Protein AF-A0A4Q6EVN1-F1 (afdb_monomer_lite)

pLDDT: mean 87.1, std 9.77, range [48.75, 95.88]

Structure (mmCIF, N/CA/C/O backbone):
data_AF-A0A4Q6EVN1-F1
#
_entry.id   AF-A0A4Q6EVN1-F1
#
loop_
_atom_site.group_PDB
_atom_site.id
_atom_site.type_symbol
_atom_site.label_atom_id
_atom_site.label_alt_id
_atom_site.label_comp_id
_atom_site.label_asym_id
_atom_site.label_entity_id
_atom_site.label_seq_id
_atom_site.pdbx_PDB_ins_code
_atom_site.Cartn_x
_atom_site.Cartn_y
_atom_site.Cartn_z
_atom_site.occupancy
_atom_site.B_iso_or_equiv
_atom_site.auth_seq_id
_atom_site.auth_comp_id
_atom_site.auth_asym_id
_atom_site.auth_atom_id
_atom_site.pdbx_PDB_model_num
ATOM 1 N N . MET A 1 1 ? -9.505 -5.640 -24.133 1.00 61.44 1 MET A N 1
ATOM 2 C CA . MET A 1 1 ? -10.382 -4.470 -23.903 1.00 61.44 1 MET A CA 1
ATOM 3 C C . MET A 1 1 ? -11.570 -4.783 -22.988 1.00 61.44 1 MET A C 1
ATOM 5 O O . MET A 1 1 ? -11.814 -3.996 -22.088 1.00 61.44 1 MET A O 1
ATOM 9 N N . GLN A 1 2 ? -12.268 -5.918 -23.143 1.00 63.34 2 GLN A N 1
ATOM 10 C CA . GLN A 1 2 ? -13.391 -6.295 -22.257 1.00 63.34 2 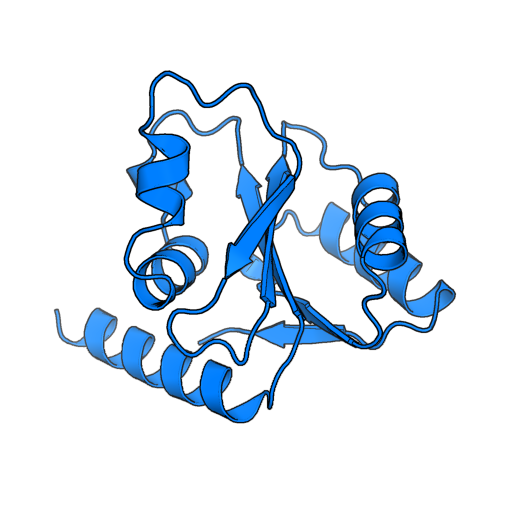GLN A CA 1
ATOM 11 C C . GLN A 1 2 ? -12.938 -6.794 -20.866 1.00 63.34 2 GLN A C 1
ATOM 13 O O . GLN A 1 2 ? -13.432 -6.313 -19.856 1.00 63.34 2 GLN A O 1
ATOM 18 N N . LEU A 1 3 ? -11.894 -7.634 -20.812 1.00 63.31 3 LEU A N 1
ATOM 19 C CA . LEU A 1 3 ? -11.293 -8.142 -19.561 1.00 63.31 3 LEU A CA 1
ATOM 20 C C . LEU A 1 3 ? -10.838 -7.036 -18.590 1.00 63.31 3 LEU A C 1
ATOM 22 O O . LEU A 1 3 ? -11.013 -7.154 -17.382 1.00 63.31 3 LEU A O 1
ATOM 26 N N . GLU A 1 4 ? -10.272 -5.952 -19.119 1.00 73.50 4 GLU A N 1
ATOM 27 C CA . GLU A 1 4 ? -9.787 -4.822 -18.316 1.00 73.50 4 GLU A CA 1
ATOM 28 C C . GLU A 1 4 ? -10.946 -3.992 -17.737 1.00 73.50 4 GLU A C 1
ATOM 30 O O . GLU A 1 4 ? -10.864 -3.503 -16.612 1.00 73.50 4 GLU A O 1
ATOM 35 N N . HIS A 1 5 ? -12.050 -3.863 -18.484 1.00 72.69 5 HIS A N 1
ATOM 36 C CA . HIS A 1 5 ? -13.271 -3.214 -18.000 1.00 72.69 5 HIS A CA 1
ATOM 37 C C . HIS A 1 5 ? -13.907 -4.010 -16.856 1.00 72.69 5 HIS A C 1
ATOM 39 O O . HIS A 1 5 ? -14.269 -3.428 -15.834 1.00 72.69 5 HIS A O 1
ATOM 45 N N . ASP A 1 6 ? -13.984 -5.335 -16.992 1.00 83.00 6 ASP A N 1
ATOM 46 C CA . ASP A 1 6 ? -14.562 -6.205 -15.965 1.00 83.00 6 ASP A CA 1
ATOM 47 C C . ASP A 1 6 ? -13.746 -6.166 -14.664 1.00 83.00 6 ASP A C 1
ATOM 49 O O . ASP A 1 6 ? -14.316 -6.067 -13.577 1.00 83.00 6 ASP A O 1
ATOM 53 N N . GLN A 1 7 ? -12.412 -6.167 -14.760 1.00 83.56 7 GLN A N 1
ATOM 54 C CA . GLN A 1 7 ? -11.523 -6.027 -13.600 1.00 83.56 7 GLN A CA 1
ATOM 55 C C . GLN A 1 7 ? -11.694 -4.676 -12.898 1.00 83.56 7 GLN A C 1
ATOM 57 O O . GLN A 1 7 ? -11.820 -4.627 -11.675 1.00 83.56 7 GLN A O 1
ATOM 62 N N . LYS A 1 8 ? -11.769 -3.580 -13.662 1.00 85.69 8 LYS A N 1
ATOM 63 C CA . LYS A 1 8 ? -12.021 -2.233 -13.128 1.00 85.69 8 LYS A CA 1
ATOM 64 C C . LYS A 1 8 ? -13.354 -2.147 -12.386 1.00 85.69 8 LYS A C 1
ATOM 66 O O . LYS A 1 8 ? -13.413 -1.570 -11.301 1.00 85.69 8 LYS A O 1
ATOM 71 N N . HIS A 1 9 ? -14.411 -2.751 -12.9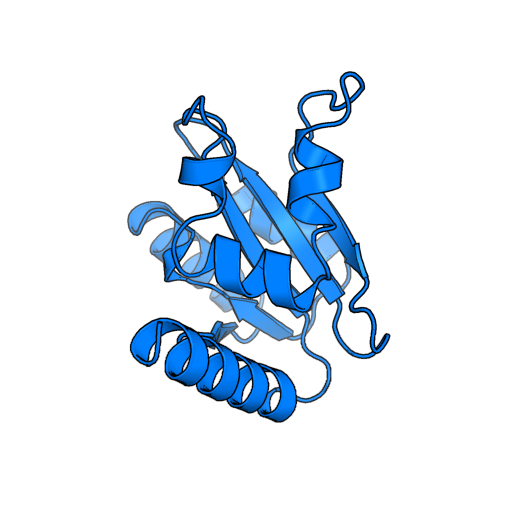29 1.00 86.06 9 HIS A N 1
ATOM 72 C CA . HIS A 1 9 ? -15.719 -2.793 -12.276 1.00 86.06 9 HIS A CA 1
ATOM 73 C C . HIS A 1 9 ? -15.714 -3.612 -10.980 1.00 86.06 9 HIS A C 1
ATOM 75 O O . HIS A 1 9 ? -16.260 -3.148 -9.978 1.00 86.06 9 HIS A O 1
ATOM 81 N N . ARG A 1 10 ? -15.081 -4.793 -10.969 1.00 86.50 10 ARG A N 1
ATOM 82 C CA . ARG A 1 10 ? -14.954 -5.620 -9.754 1.00 86.50 10 ARG A CA 1
ATOM 83 C C . ARG A 1 10 ? -14.166 -4.909 -8.668 1.00 86.50 10 ARG A C 1
ATOM 85 O O . ARG A 1 10 ? -14.629 -4.832 -7.535 1.00 86.50 10 ARG A O 1
ATOM 92 N N . TYR A 1 11 ? -13.042 -4.306 -9.042 1.00 86.00 11 TYR A N 1
ATOM 93 C CA . TYR A 1 11 ? -12.229 -3.527 -8.122 1.00 86.00 11 TYR A CA 1
ATOM 94 C C . TYR A 1 11 ? -13.007 -2.345 -7.528 1.00 86.00 11 TYR A C 1
ATOM 96 O O . TYR A 1 11 ? -12.999 -2.150 -6.317 1.00 86.00 11 TYR A O 1
ATOM 104 N N . GLN A 1 12 ? -13.751 -1.587 -8.344 1.00 85.25 12 GLN A N 1
ATOM 105 C CA . GLN A 1 12 ? -14.610 -0.513 -7.830 1.00 85.25 12 GLN A CA 1
ATOM 106 C C . GLN A 1 12 ? -15.692 -1.019 -6.876 1.00 85.25 12 GLN A C 1
ATOM 108 O O . GLN A 1 12 ? -16.006 -0.335 -5.903 1.00 85.25 12 GLN A O 1
ATOM 113 N N . ALA A 1 13 ? -16.294 -2.174 -7.163 1.00 84.44 13 ALA A N 1
ATOM 114 C CA . ALA A 1 13 ? -17.301 -2.766 -6.294 1.00 84.44 13 ALA A CA 1
ATOM 115 C C . ALA A 1 13 ? -16.694 -3.178 -4.945 1.00 84.44 13 ALA A C 1
ATOM 117 O O . ALA A 1 13 ? -17.250 -2.820 -3.910 1.00 84.44 13 ALA A O 1
ATOM 118 N N . ALA A 1 14 ? -15.530 -3.836 -4.962 1.00 84.75 14 ALA A N 1
ATOM 119 C CA . ALA A 1 14 ? -14.790 -4.194 -3.756 1.00 84.75 14 ALA A CA 1
ATOM 120 C C . ALA A 1 14 ? -14.410 -2.942 -2.950 1.00 84.75 14 ALA A C 1
ATOM 122 O O . ALA A 1 14 ? -14.761 -2.829 -1.784 1.00 84.75 14 ALA A O 1
ATOM 123 N N . LEU A 1 15 ? -13.830 -1.927 -3.599 1.00 84.00 15 LEU A N 1
ATOM 124 C CA . LEU A 1 15 ? -13.439 -0.670 -2.957 1.00 84.00 15 LEU A CA 1
ATOM 125 C C . LEU A 1 15 ? -14.616 0.068 -2.291 1.00 84.00 15 LEU A C 1
ATOM 127 O O . LEU A 1 15 ? -14.448 0.698 -1.245 1.00 84.00 15 LEU A O 1
ATOM 131 N N . LYS A 1 16 ? -15.808 0.018 -2.899 1.00 81.94 16 LYS A N 1
ATOM 132 C CA . LYS A 1 16 ? -17.031 0.604 -2.328 1.00 81.94 16 LYS A CA 1
ATOM 133 C C . LYS A 1 16 ? -17.563 -0.185 -1.133 1.00 81.94 16 LYS A C 1
ATOM 135 O O . LYS A 1 16 ? -18.151 0.429 -0.250 1.00 81.94 16 LYS A O 1
ATOM 140 N N . ALA A 1 17 ? -17.380 -1.504 -1.117 1.00 81.06 17 ALA A N 1
ATOM 141 C CA . ALA A 1 17 ? -17.869 -2.372 -0.051 1.00 81.06 17 ALA A CA 1
ATOM 142 C C . ALA A 1 17 ? -17.087 -2.216 1.263 1.00 81.06 17 ALA A C 1
ATOM 144 O O . ALA A 1 17 ? -17.604 -2.565 2.317 1.00 81.06 17 ALA A O 1
ATOM 145 N N . GLU A 1 18 ? -15.865 -1.681 1.218 1.00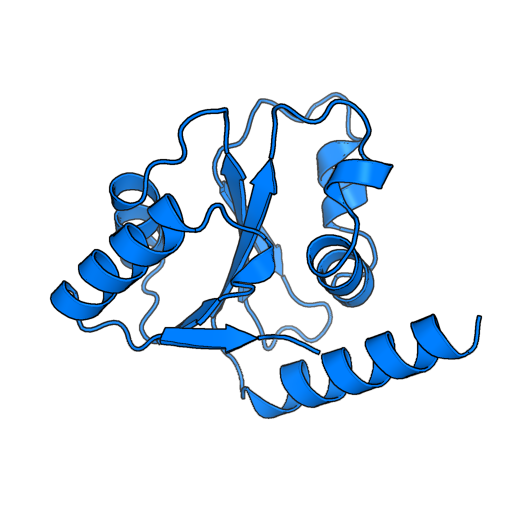 76.69 18 GLU A N 1
ATOM 146 C CA . GLU A 1 18 ? -15.000 -1.632 2.399 1.00 76.69 18 GLU A CA 1
ATOM 147 C C . GLU A 1 18 ? -15.347 -0.536 3.428 1.00 76.69 18 GLU A C 1
ATOM 149 O O . GLU A 1 18 ? -14.749 -0.552 4.496 1.00 76.69 18 GLU A O 1
ATOM 154 N N . GLU A 1 19 ? -16.280 0.386 3.139 1.00 66.38 19 GLU A N 1
ATOM 155 C CA . GLU A 1 19 ? -16.724 1.487 4.028 1.00 66.38 19 GLU A CA 1
ATOM 156 C C . GLU A 1 19 ? -15.579 2.198 4.797 1.00 66.38 19 GLU A C 1
ATOM 158 O O . GLU A 1 19 ? -15.284 1.907 5.949 1.00 66.38 19 GLU A O 1
ATOM 163 N N . ALA A 1 20 ? -14.950 3.190 4.151 1.00 64.50 20 ALA A N 1
ATOM 164 C CA . ALA A 1 20 ? -13.912 4.076 4.712 1.00 64.50 20 ALA A CA 1
ATOM 165 C C . ALA A 1 20 ? -12.648 3.414 5.332 1.00 64.50 20 ALA A C 1
ATOM 167 O O . ALA A 1 20 ? -12.183 3.861 6.384 1.00 64.50 20 ALA A O 1
ATOM 168 N N . PRO A 1 21 ? -12.012 2.416 4.688 1.00 76.38 21 PRO A N 1
ATOM 169 C CA . PRO A 1 21 ? -10.775 1.842 5.204 1.00 76.38 21 PRO A CA 1
ATOM 170 C C . PRO A 1 21 ? -9.546 2.703 4.883 1.00 76.38 21 PRO A C 1
ATOM 172 O O . PRO A 1 21 ? -9.487 3.448 3.893 1.00 76.38 21 PRO A O 1
ATOM 175 N N . TRP A 1 22 ? -8.495 2.486 5.668 1.00 91.06 22 TRP A N 1
ATOM 176 C CA . TRP A 1 22 ? -7.131 2.709 5.206 1.00 91.06 22 TRP A CA 1
ATOM 177 C C . TRP A 1 22 ? -6.744 1.613 4.217 1.00 91.06 22 TRP A C 1
ATOM 179 O O . TRP A 1 22 ? -6.861 0.433 4.534 1.00 91.06 22 TRP A O 1
ATOM 189 N N . ILE A 1 23 ? -6.257 1.990 3.036 1.00 93.19 23 ILE A N 1
ATOM 190 C CA . ILE A 1 23 ? -5.805 1.048 2.006 1.00 93.19 23 ILE A CA 1
ATOM 191 C C . ILE A 1 23 ? -4.302 1.189 1.830 1.00 93.19 23 ILE A C 1
ATOM 193 O O . ILE A 1 23 ? -3.810 2.252 1.463 1.00 93.19 23 ILE A O 1
ATOM 197 N N . ALA A 1 24 ? -3.569 0.109 2.065 1.00 95.12 24 ALA A N 1
ATOM 198 C CA . ALA A 1 24 ? -2.128 0.050 1.889 1.00 95.12 24 ALA A CA 1
ATOM 199 C C . ALA A 1 24 ? -1.756 -0.738 0.633 1.00 95.12 24 ALA A C 1
ATOM 201 O O . ALA A 1 24 ? -2.248 -1.846 0.410 1.00 95.12 24 ALA A O 1
ATOM 202 N N . PHE A 1 25 ? -0.836 -0.185 -0.153 1.00 95.62 25 PHE A N 1
ATOM 203 C CA . PHE A 1 25 ? -0.286 -0.846 -1.331 1.00 95.62 25 PHE A CA 1
ATOM 204 C C . PHE A 1 25 ? 1.179 -0.477 -1.549 1.00 95.62 25 PHE A C 1
ATOM 206 O O . PHE A 1 25 ? 1.673 0.539 -1.053 1.00 95.62 25 PHE A O 1
ATOM 213 N N . GLY A 1 26 ? 1.882 -1.347 -2.260 1.00 94.81 26 GLY A N 1
ATOM 214 C CA . GLY A 1 26 ? 3.319 -1.291 -2.434 1.00 94.81 26 GLY A CA 1
ATOM 215 C C . GLY A 1 26 ? 3.745 -1.041 -3.877 1.00 94.81 26 GLY A C 1
ATOM 216 O O . GLY A 1 26 ? 3.056 -1.437 -4.814 1.00 94.81 26 GLY A O 1
ATOM 217 N N . LEU A 1 27 ? 4.906 -0.412 -4.055 1.00 93.56 27 LEU A N 1
ATOM 218 C CA . LEU A 1 27 ? 5.594 -0.301 -5.337 1.00 93.56 27 LEU A CA 1
ATOM 219 C C . LEU A 1 27 ? 7.072 -0.647 -5.188 1.00 93.56 27 LEU A C 1
ATOM 221 O O . LEU A 1 27 ? 7.779 -0.050 -4.375 1.00 93.56 27 LEU A O 1
ATOM 225 N N . ASP A 1 28 ? 7.541 -1.554 -6.039 1.00 91.50 28 ASP A N 1
ATOM 226 C CA . ASP A 1 28 ? 8.951 -1.909 -6.124 1.00 91.50 28 ASP A CA 1
ATOM 227 C C . ASP A 1 28 ? 9.743 -0.790 -6.822 1.00 91.50 28 ASP A C 1
ATOM 229 O O . ASP A 1 28 ? 9.626 -0.545 -8.026 1.00 91.50 28 ASP A O 1
ATOM 233 N N . ALA A 1 29 ? 10.568 -0.093 -6.045 1.00 88.69 29 ALA A N 1
ATOM 234 C CA . ALA A 1 29 ? 11.442 0.972 -6.514 1.00 88.69 29 ALA A CA 1
ATOM 235 C C . ALA A 1 29 ? 12.601 0.465 -7.386 1.00 88.69 29 ALA A C 1
ATOM 237 O O . ALA A 1 29 ? 13.266 1.280 -8.024 1.00 88.69 29 ALA A O 1
ATOM 238 N N . SER A 1 30 ? 12.865 -0.846 -7.414 1.00 85.50 30 SER A N 1
ATOM 239 C CA . SER A 1 30 ? 13.909 -1.447 -8.251 1.00 85.50 30 SER A CA 1
ATOM 240 C C . SER A 1 30 ? 13.485 -1.642 -9.710 1.00 85.50 30 SER A C 1
ATOM 242 O O . SER A 1 30 ? 14.346 -1.742 -10.581 1.00 85.50 30 SER A O 1
ATOM 244 N N . VAL A 1 31 ? 12.181 -1.638 -10.002 1.00 86.06 31 VAL A N 1
ATOM 245 C CA . VAL A 1 31 ? 11.648 -1.696 -11.372 1.00 86.06 31 VAL A CA 1
ATOM 246 C C . VAL A 1 31 ? 11.863 -0.343 -12.043 1.00 86.06 31 VAL A C 1
ATOM 248 O O . VAL A 1 31 ? 11.418 0.656 -11.507 1.00 86.06 31 VAL A O 1
ATOM 251 N N . GLU A 1 32 ? 12.527 -0.241 -13.190 1.00 83.69 32 GLU A N 1
ATOM 252 C CA . GLU A 1 32 ? 12.848 1.078 -13.772 1.00 83.69 32 GLU A CA 1
ATOM 253 C C . GLU A 1 32 ? 11.650 1.750 -14.458 1.00 83.69 32 GLU A C 1
ATOM 255 O O . GLU A 1 32 ? 11.432 2.954 -14.314 1.00 83.69 32 GLU A O 1
ATOM 260 N N . LEU A 1 33 ? 10.845 0.974 -15.186 1.00 85.94 33 LEU A N 1
ATOM 261 C CA . LEU A 1 33 ? 9.729 1.501 -15.963 1.00 85.94 33 LEU A CA 1
ATOM 262 C C . LEU A 1 33 ? 8.496 1.734 -15.081 1.00 85.94 33 LEU A C 1
ATOM 264 O O . LEU A 1 33 ? 7.991 0.823 -14.424 1.00 85.94 33 LEU A O 1
ATOM 268 N N . ILE A 1 34 ? 7.956 2.956 -15.116 1.00 86.44 34 ILE A N 1
ATOM 269 C CA . ILE A 1 34 ? 6.728 3.321 -14.386 1.00 86.44 34 ILE A CA 1
ATOM 270 C C . ILE A 1 34 ? 5.537 2.461 -14.836 1.00 86.44 34 ILE A C 1
ATOM 272 O O . ILE A 1 34 ? 4.724 2.075 -14.000 1.00 86.44 34 ILE A O 1
ATOM 276 N N . SER A 1 35 ? 5.446 2.125 -16.128 1.00 86.88 35 SER A N 1
ATOM 277 C CA . SER A 1 35 ? 4.401 1.235 -16.659 1.00 86.88 35 SER A CA 1
ATOM 278 C C . SER A 1 35 ? 4.380 -0.120 -15.961 1.00 86.88 35 SER A C 1
ATOM 280 O O . SER A 1 35 ? 3.312 -0.664 -15.695 1.00 86.88 35 SER A O 1
ATOM 282 N N . ASP A 1 36 ? 5.560 -0.636 -15.633 1.00 87.44 36 ASP A N 1
ATOM 283 C CA . ASP A 1 36 ? 5.716 -1.962 -15.052 1.00 87.44 36 ASP A CA 1
ATOM 284 C C . ASP A 1 36 ? 5.426 -1.907 -13.549 1.00 87.44 36 ASP A C 1
ATOM 286 O O . ASP A 1 36 ? 4.752 -2.792 -13.016 1.00 87.44 36 ASP A O 1
ATOM 290 N N . ARG A 1 37 ? 5.827 -0.810 -12.885 1.00 87.44 37 ARG A N 1
ATOM 291 C CA . ARG A 1 37 ? 5.435 -0.503 -11.497 1.00 87.44 37 ARG A CA 1
ATOM 292 C C . ARG A 1 37 ? 3.919 -0.387 -11.337 1.00 87.44 37 ARG A C 1
ATOM 294 O O . ARG A 1 37 ? 3.378 -0.832 -10.334 1.00 87.44 37 ARG A O 1
ATOM 301 N N . LEU A 1 38 ? 3.236 0.208 -12.313 1.00 90.62 38 LEU A N 1
ATOM 302 C CA . LEU A 1 38 ? 1.785 0.421 -12.312 1.00 90.62 38 LEU A CA 1
ATOM 303 C C . LEU A 1 38 ? 1.025 -0.679 -13.066 1.00 90.62 38 LEU A C 1
ATOM 305 O O . LEU A 1 38 ? -0.028 -0.430 -13.650 1.00 90.62 38 LEU A O 1
ATOM 309 N N . SER A 1 39 ? 1.542 -1.906 -13.049 1.00 89.50 39 SER A N 1
ATOM 310 C CA . SER A 1 39 ? 0.848 -3.072 -13.592 1.00 89.50 39 SER A CA 1
ATOM 311 C C . SER A 1 39 ? -0.028 -3.763 -12.534 1.00 89.50 39 SER A C 1
ATOM 313 O O . SER A 1 39 ? 0.115 -3.551 -11.327 1.00 89.50 39 SER A O 1
ATOM 315 N N . GLY A 1 40 ? -0.992 -4.573 -12.987 1.00 91.06 40 GLY A N 1
ATOM 316 C CA . GLY A 1 40 ? -1.869 -5.354 -12.110 1.00 91.06 40 GLY A CA 1
ATOM 317 C C . GLY A 1 40 ? -2.640 -4.499 -11.098 1.00 91.06 40 GLY A C 1
ATOM 318 O O . GLY A 1 40 ? -3.258 -3.493 -11.452 1.00 91.06 40 GLY A O 1
ATOM 319 N N . MET A 1 41 ? -2.600 -4.906 -9.829 1.00 92.62 41 MET A N 1
ATOM 320 C CA . MET A 1 41 ? -3.331 -4.253 -8.743 1.00 92.62 41 MET A CA 1
ATOM 321 C C . MET A 1 41 ? -2.888 -2.801 -8.504 1.00 92.62 41 MET A C 1
ATOM 323 O O . MET A 1 41 ? -3.728 -1.929 -8.289 1.00 92.62 41 MET A O 1
ATOM 327 N N . ALA A 1 42 ? -1.590 -2.502 -8.626 1.00 92.31 42 ALA A N 1
ATOM 328 C CA . ALA A 1 42 ? -1.079 -1.137 -8.497 1.00 92.31 42 ALA A CA 1
ATOM 329 C C . ALA A 1 42 ? -1.644 -0.203 -9.583 1.00 92.31 42 ALA A C 1
ATOM 331 O O . ALA A 1 42 ? -1.996 0.941 -9.297 1.00 92.31 42 ALA A O 1
ATOM 332 N N . GLY A 1 43 ? -1.807 -0.712 -10.809 1.00 92.88 43 GLY A N 1
ATOM 333 C CA . GLY A 1 43 ? -2.456 0.016 -11.902 1.00 92.88 43 GLY A CA 1
ATOM 334 C C . GLY A 1 43 ? -3.948 0.259 -11.670 1.00 92.88 43 GLY A C 1
ATOM 335 O O . GLY A 1 43 ? -4.454 1.340 -11.970 1.00 92.88 43 GLY A O 1
ATOM 336 N N . LEU A 1 44 ? -4.661 -0.715 -11.092 1.00 92.62 44 LEU A N 1
ATOM 337 C CA . LEU A 1 44 ? -6.073 -0.553 -10.719 1.00 92.62 44 LEU A CA 1
ATOM 338 C C . LEU A 1 44 ? -6.254 0.508 -9.625 1.00 92.62 44 LEU A C 1
ATOM 340 O O . LEU A 1 44 ? -7.174 1.328 -9.706 1.00 92.62 44 LEU A O 1
ATOM 344 N N . ILE A 1 45 ? -5.355 0.532 -8.638 1.00 92.50 45 ILE A N 1
ATOM 345 C CA . ILE A 1 45 ? -5.336 1.550 -7.583 1.00 92.50 45 ILE A CA 1
ATOM 346 C C . ILE A 1 45 ? -5.035 2.932 -8.170 1.00 92.50 45 ILE A C 1
ATOM 348 O O . ILE A 1 45 ? -5.783 3.869 -7.900 1.00 92.50 45 ILE A O 1
ATOM 352 N N . ASP A 1 46 ? -4.001 3.070 -9.008 1.00 93.56 46 ASP A N 1
ATOM 353 C CA . ASP A 1 46 ? -3.678 4.348 -9.658 1.00 93.56 46 ASP A CA 1
ATOM 354 C C . ASP A 1 46 ? -4.837 4.860 -10.522 1.00 93.56 46 ASP A C 1
ATOM 356 O O . ASP A 1 46 ? -5.185 6.042 -10.468 1.00 93.56 46 ASP A O 1
ATOM 360 N N . TRP A 1 47 ? -5.512 3.967 -11.250 1.00 92.06 47 TRP A N 1
ATOM 361 C CA . TRP A 1 47 ? -6.717 4.311 -11.999 1.00 92.06 47 TRP A CA 1
ATOM 362 C C . TRP A 1 47 ? -7.837 4.839 -11.090 1.00 92.06 47 TRP A C 1
ATOM 364 O O . TRP A 1 47 ? -8.409 5.891 -11.388 1.00 92.06 47 TRP A O 1
ATOM 374 N N . ALA A 1 48 ? -8.122 4.179 -9.962 1.00 89.75 48 ALA A N 1
ATOM 375 C CA . ALA A 1 48 ? -9.118 4.664 -8.999 1.00 89.75 48 ALA A CA 1
ATOM 376 C C . ALA A 1 48 ? -8.705 5.973 -8.309 1.00 89.75 48 ALA A C 1
ATOM 378 O O . ALA A 1 48 ? -9.561 6.763 -7.916 1.00 89.75 48 ALA A O 1
ATOM 379 N N . LEU A 1 49 ? -7.403 6.234 -8.217 1.00 91.38 49 LEU A N 1
ATOM 380 C CA . LEU A 1 49 ? -6.836 7.491 -7.741 1.00 91.38 49 LEU A CA 1
ATOM 381 C C . LEU A 1 49 ? -6.684 8.548 -8.846 1.00 91.38 49 LEU A C 1
ATOM 383 O O . LEU A 1 49 ? -6.120 9.608 -8.585 1.00 91.38 49 LEU A O 1
ATOM 387 N N . HIS A 1 50 ? -7.193 8.311 -10.058 1.00 92.19 50 HIS A N 1
ATOM 388 C CA . HIS A 1 50 ? -7.113 9.230 -11.203 1.00 92.19 50 HIS A CA 1
ATOM 389 C C . HIS A 1 50 ? -5.670 9.597 -11.615 1.00 92.19 50 HIS A C 1
ATOM 391 O O . HIS A 1 50 ? -5.366 10.752 -11.949 1.00 92.19 50 HIS A O 1
ATOM 397 N N . GLY A 1 51 ? -4.766 8.618 -11.592 1.00 91.31 51 GLY A N 1
ATOM 398 C CA . GLY A 1 51 ? -3.383 8.779 -12.043 1.00 91.31 51 GLY A CA 1
ATOM 399 C C . GLY A 1 51 ? -2.480 9.513 -11.051 1.00 91.31 51 GLY A C 1
ATOM 400 O O . GLY A 1 51 ? -1.428 10.023 -11.442 1.00 91.31 51 GLY A O 1
ATOM 401 N N . GLN A 1 52 ? -2.900 9.674 -9.790 1.00 91.88 52 GLN A N 1
ATOM 402 C CA . GLN A 1 52 ? -2.102 10.371 -8.777 1.00 91.88 52 GLN A CA 1
ATOM 403 C C . GLN A 1 52 ? -0.755 9.684 -8.519 1.00 91.88 52 GLN A C 1
ATOM 405 O O . GLN A 1 52 ? 0.241 10.381 -8.329 1.00 91.88 52 GLN A O 1
ATOM 410 N N . VAL A 1 53 ? -0.701 8.349 -8.557 1.00 91.88 53 VAL A N 1
ATOM 411 C CA . VAL A 1 53 ? 0.537 7.587 -8.344 1.00 91.88 53 VAL A CA 1
ATOM 412 C C . VAL A 1 53 ? 1.483 7.809 -9.517 1.00 91.88 53 VAL A C 1
ATOM 414 O O . VAL A 1 53 ? 2.643 8.155 -9.313 1.00 91.88 53 VAL A O 1
ATOM 417 N N . GLY A 1 54 ? 0.981 7.701 -10.751 1.00 90.38 54 GLY A N 1
ATOM 418 C CA . GLY A 1 54 ? 1.775 7.969 -11.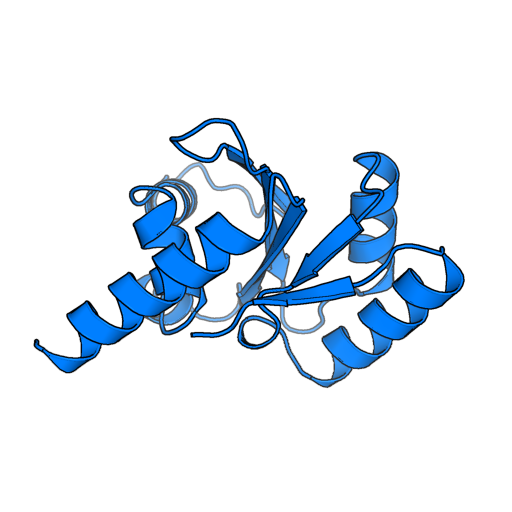952 1.00 90.38 54 GLY A CA 1
ATOM 419 C C . GLY A 1 54 ? 2.347 9.389 -11.983 1.00 90.38 54 GLY A C 1
ATOM 420 O O . GLY A 1 54 ? 3.527 9.576 -12.281 1.00 90.38 54 GLY A O 1
ATOM 421 N N . LYS A 1 55 ? 1.549 10.394 -11.597 1.00 90.19 55 LYS A N 1
ATOM 422 C CA . LYS A 1 55 ? 2.007 11.790 -11.476 1.00 90.19 55 LYS A CA 1
ATOM 423 C C . LYS A 1 55 ? 3.078 11.959 -10.400 1.00 90.19 55 LYS A C 1
ATOM 425 O O . LYS A 1 55 ? 4.051 12.670 -10.634 1.00 90.19 55 LYS A O 1
ATOM 430 N N . LEU A 1 56 ? 2.906 11.309 -9.247 1.00 89.25 56 LEU A N 1
ATOM 431 C CA . LEU A 1 56 ? 3.879 11.342 -8.155 1.00 89.25 56 LEU A CA 1
ATOM 432 C C . LEU A 1 56 ? 5.225 10.740 -8.582 1.00 89.25 56 LEU A C 1
ATOM 434 O O . LEU A 1 56 ? 6.264 11.295 -8.247 1.00 89.25 56 LEU A O 1
ATOM 438 N N . LEU A 1 57 ? 5.207 9.642 -9.343 1.00 87.00 57 LEU A N 1
ATOM 439 C CA . LEU A 1 57 ? 6.415 8.985 -9.851 1.00 87.00 57 LEU A CA 1
ATOM 440 C C . LEU A 1 57 ? 7.086 9.747 -11.006 1.00 87.00 57 LEU A C 1
ATOM 442 O O . LEU A 1 57 ? 8.302 9.672 -11.147 1.00 87.00 57 LEU A O 1
ATOM 446 N N . GLY A 1 58 ? 6.308 10.439 -11.846 1.00 80.88 58 GLY A N 1
ATOM 447 C CA . GLY A 1 58 ? 6.805 11.138 -13.037 1.00 80.88 58 GLY A CA 1
ATOM 448 C C . GLY A 1 58 ? 7.330 12.557 -12.794 1.00 80.88 58 GLY A C 1
ATOM 449 O O . GLY A 1 58 ? 7.989 13.117 -13.667 1.00 80.88 58 GLY A O 1
ATOM 450 N N . ALA A 1 59 ? 7.050 13.164 -11.639 1.00 76.88 59 ALA A N 1
ATOM 451 C CA . ALA A 1 59 ? 7.613 14.465 -11.298 1.00 76.88 59 ALA A CA 1
ATOM 452 C C . ALA A 1 59 ? 9.117 14.319 -10.990 1.00 76.88 59 ALA A C 1
ATOM 454 O O . ALA A 1 59 ? 9.480 13.628 -10.043 1.00 76.88 59 ALA A O 1
ATOM 455 N N . GLU A 1 60 ? 9.993 15.017 -11.731 1.00 51.53 60 GLU A N 1
ATOM 456 C CA . GLU A 1 60 ? 11.466 15.036 -11.540 1.00 51.53 60 GLU A CA 1
ATOM 457 C C . GLU A 1 60 ? 11.916 15.429 -10.113 1.00 51.53 60 GLU A C 1
ATOM 459 O O . GLU A 1 60 ? 13.079 15.287 -9.744 1.00 51.53 60 GLU A O 1
ATOM 464 N N . SER A 1 61 ? 10.988 15.901 -9.279 1.00 48.75 61 SER A N 1
ATOM 465 C CA . SER A 1 61 ? 11.173 16.211 -7.863 1.00 48.75 61 SER A CA 1
ATOM 466 C C . SER A 1 61 ? 10.840 15.063 -6.906 1.00 48.75 61 SER A C 1
ATOM 468 O O . SER A 1 61 ? 10.850 15.292 -5.692 1.00 48.75 61 SER A O 1
ATOM 470 N N . ALA A 1 62 ? 10.515 13.862 -7.396 1.00 50.34 62 ALA A N 1
ATOM 471 C CA . ALA A 1 62 ? 10.329 12.675 -6.570 1.00 50.34 62 ALA A CA 1
ATOM 472 C C . ALA A 1 62 ? 11.678 12.265 -5.960 1.00 50.34 62 ALA A C 1
ATOM 474 O O . ALA A 1 62 ? 12.341 11.322 -6.385 1.00 50.34 62 ALA A O 1
ATOM 475 N N . LYS A 1 63 ? 12.096 13.002 -4.923 1.00 54.72 63 LYS A N 1
ATOM 476 C CA . LYS A 1 63 ? 12.971 12.472 -3.880 1.00 54.72 63 LYS A CA 1
ATOM 477 C C . LYS A 1 63 ? 12.458 11.075 -3.560 1.00 54.72 63 LYS A C 1
ATOM 479 O O . LYS A 1 63 ? 11.245 10.924 -3.425 1.00 54.72 63 LYS A O 1
ATOM 484 N N . ALA A 1 64 ? 13.364 10.105 -3.442 1.00 68.31 64 ALA A N 1
ATOM 485 C CA . ALA A 1 64 ? 13.038 8.776 -2.945 1.00 68.31 64 ALA A CA 1
ATOM 486 C C . ALA A 1 64 ? 12.191 8.944 -1.679 1.00 68.31 64 ALA A C 1
ATOM 488 O O . ALA A 1 64 ? 12.694 9.368 -0.636 1.00 68.31 64 ALA A O 1
ATOM 489 N N . PHE A 1 65 ? 10.886 8.745 -1.816 1.00 85.75 65 PHE A N 1
ATOM 490 C CA . PHE A 1 65 ? 9.980 8.752 -0.694 1.00 85.75 65 PHE A CA 1
ATOM 491 C C . PHE A 1 65 ? 9.801 7.300 -0.311 1.00 85.75 65 PHE A C 1
ATOM 493 O O . PHE A 1 65 ? 9.811 6.414 -1.156 1.00 85.75 65 PHE A O 1
ATOM 500 N N . GLU A 1 66 ? 9.668 7.054 0.977 1.00 90.12 66 GLU A N 1
ATOM 501 C CA . GLU A 1 66 ? 9.366 5.712 1.446 1.00 90.12 66 GLU A CA 1
ATOM 502 C C . GLU A 1 66 ? 7.848 5.522 1.513 1.00 90.12 66 GLU A C 1
ATOM 504 O O . GLU A 1 66 ? 7.314 4.531 1.029 1.00 90.12 66 GLU A O 1
ATOM 509 N N . PHE A 1 67 ? 7.128 6.529 2.017 1.00 93.44 67 PHE A N 1
ATOM 510 C CA . PHE A 1 67 ? 5.675 6.507 2.148 1.00 93.44 67 PHE A CA 1
ATOM 511 C C . PHE A 1 67 ? 5.037 7.756 1.547 1.00 93.44 67 PHE A C 1
ATOM 513 O O . PHE A 1 67 ? 5.548 8.864 1.726 1.00 93.44 67 PHE A O 1
ATOM 520 N N . ALA A 1 68 ? 3.889 7.588 0.897 1.00 92.81 68 ALA A N 1
ATOM 521 C CA . ALA A 1 68 ? 3.059 8.689 0.426 1.00 92.81 68 ALA A CA 1
ATOM 522 C C . ALA A 1 68 ? 1.591 8.456 0.791 1.00 92.81 68 ALA A C 1
ATOM 524 O O . ALA A 1 68 ? 1.056 7.363 0.616 1.00 92.81 68 ALA A O 1
ATOM 525 N N . LEU A 1 69 ? 0.944 9.508 1.291 1.00 92.75 69 LEU A N 1
ATOM 526 C CA . LEU A 1 69 ? -0.495 9.529 1.520 1.00 92.75 69 LEU A CA 1
ATOM 527 C C . LEU A 1 69 ? -1.185 10.087 0.284 1.00 92.75 69 LEU A C 1
ATOM 529 O O . LEU A 1 69 ? -0.859 11.186 -0.165 1.00 92.75 69 LEU A O 1
ATOM 533 N N . LEU A 1 70 ? -2.139 9.331 -0.245 1.00 91.12 70 LEU A N 1
ATOM 534 C CA . LEU A 1 70 ? -2.896 9.691 -1.433 1.00 91.12 70 LEU A CA 1
ATOM 535 C C . LEU A 1 70 ? -4.384 9.772 -1.062 1.00 91.12 70 LEU A C 1
ATOM 537 O O . LEU A 1 70 ? -4.964 8.775 -0.622 1.00 91.12 70 LEU A O 1
ATOM 541 N N . PRO A 1 71 ? -5.020 10.946 -1.195 1.00 85.38 71 PRO A N 1
ATOM 542 C CA . PRO A 1 71 ? -6.442 11.072 -0.930 1.00 85.38 71 PRO A CA 1
ATOM 543 C C . PRO A 1 71 ? -7.257 10.399 -2.040 1.00 85.38 71 PRO A C 1
ATOM 545 O O . PRO A 1 71 ? -6.989 10.578 -3.235 1.00 85.38 71 PRO A O 1
ATOM 548 N N . ALA A 1 72 ? -8.300 9.664 -1.649 1.00 84.06 72 ALA A N 1
ATOM 549 C CA . ALA A 1 72 ? -9.308 9.214 -2.598 1.00 84.06 72 ALA A CA 1
ATOM 550 C C . ALA A 1 72 ? -10.017 10.425 -3.232 1.00 84.06 72 ALA A C 1
ATOM 552 O O . ALA A 1 72 ? -10.350 11.370 -2.512 1.00 84.06 72 ALA A O 1
ATOM 553 N N . PRO A 1 73 ? -10.362 10.390 -4.533 1.00 78.31 73 PRO A N 1
ATOM 554 C CA . PRO A 1 73 ? -11.183 11.434 -5.153 1.00 78.31 73 PRO A CA 1
ATOM 555 C C . PRO A 1 73 ? -12.543 11.641 -4.466 1.00 78.31 73 PRO A C 1
ATOM 557 O O . PRO A 1 73 ? -13.101 12.732 -4.510 1.00 78.31 73 PRO A O 1
ATOM 560 N N . SER A 1 74 ? -13.075 10.593 -3.830 1.00 75.19 74 SER A N 1
ATOM 561 C CA . SER A 1 74 ? -14.325 10.606 -3.063 1.00 75.19 74 SER A CA 1
ATOM 562 C C . SER A 1 74 ? -14.173 11.141 -1.632 1.00 75.19 74 SER A C 1
ATOM 564 O O . SER A 1 74 ? -15.180 11.406 -0.986 1.00 75.19 74 SER A O 1
ATOM 566 N N . GLY A 1 75 ? -12.944 11.255 -1.111 1.00 71.50 75 GLY A N 1
ATOM 567 C CA . GLY A 1 75 ? -12.641 11.669 0.265 1.00 71.50 75 GLY A CA 1
ATOM 568 C C . GLY A 1 75 ? -12.917 10.628 1.360 1.00 71.50 75 GLY A C 1
ATOM 569 O O . GLY A 1 75 ? -12.596 10.883 2.515 1.00 71.50 75 GLY A O 1
ATOM 570 N N . HIS A 1 76 ? -13.489 9.467 1.024 1.00 75.19 76 HIS A N 1
ATOM 571 C CA . HIS A 1 76 ? -13.870 8.453 2.016 1.00 75.19 76 HIS A CA 1
ATOM 572 C C . HIS A 1 76 ? -12.731 7.503 2.405 1.00 75.19 76 HIS A C 1
ATOM 574 O O . HIS A 1 76 ? -12.694 7.044 3.540 1.00 75.19 76 HIS A O 1
ATOM 580 N N . GLN A 1 77 ? -11.823 7.189 1.479 1.00 83.12 77 GLN A N 1
ATOM 581 C CA . GLN A 1 77 ? -10.702 6.278 1.717 1.00 83.12 77 GLN A CA 1
ATOM 582 C C . GLN A 1 77 ? -9.372 7.032 1.806 1.00 83.12 77 GLN A C 1
ATOM 584 O O . GLN A 1 77 ? -9.134 7.997 1.071 1.00 83.12 77 GLN A O 1
ATOM 589 N N . SER A 1 78 ? -8.480 6.530 2.657 1.00 89.25 78 SER A N 1
ATOM 590 C CA . SER A 1 78 ? -7.097 6.999 2.760 1.00 89.25 78 SER A CA 1
ATOM 591 C C . SER A 1 78 ? -6.166 5.944 2.184 1.00 89.25 78 SER A C 1
ATOM 593 O O . SER A 1 78 ? -6.156 4.809 2.656 1.00 89.25 78 SER A O 1
ATOM 595 N N . PHE A 1 79 ? -5.370 6.307 1.179 1.00 93.38 79 PHE A N 1
ATOM 596 C CA . PHE A 1 79 ? -4.418 5.385 0.571 1.00 93.38 79 PHE A CA 1
ATOM 597 C C . PHE A 1 79 ? -3.006 5.667 1.078 1.00 93.38 79 PHE A C 1
ATOM 599 O O . PHE A 1 79 ? -2.518 6.795 1.003 1.00 93.38 79 PHE A O 1
ATOM 606 N N . LEU A 1 80 ? -2.340 4.628 1.568 1.00 95.44 80 LEU A N 1
ATOM 607 C CA . LEU A 1 80 ? -0.932 4.643 1.928 1.00 95.44 80 LEU A CA 1
ATOM 608 C C . LEU A 1 80 ? -0.144 3.864 0.876 1.00 95.44 80 LEU A C 1
ATOM 610 O O . LEU A 1 80 ? -0.214 2.637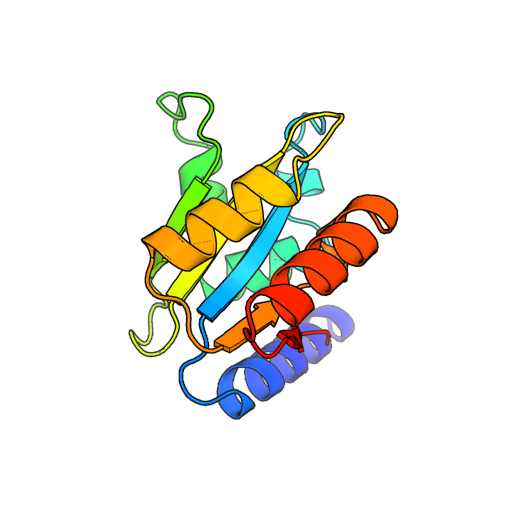 0.802 1.00 95.44 80 LEU A O 1
ATOM 614 N N . LEU A 1 81 ? 0.627 4.595 0.081 1.00 95.25 81 LEU A N 1
ATOM 615 C CA . LEU A 1 81 ? 1.615 4.032 -0.823 1.00 95.25 81 LEU A CA 1
ATOM 616 C C . LEU A 1 81 ? 2.927 3.809 -0.068 1.00 95.25 81 LEU A C 1
ATOM 618 O O . LEU A 1 81 ? 3.434 4.737 0.562 1.00 95.25 81 LEU A O 1
ATOM 622 N N . TYR A 1 82 ? 3.499 2.615 -0.194 1.00 95.38 82 TYR A N 1
ATOM 623 C CA . TYR A 1 82 ? 4.857 2.296 0.237 1.00 95.38 82 TYR A CA 1
ATOM 624 C C . TYR A 1 82 ? 5.741 1.998 -0.964 1.00 95.38 82 TYR A C 1
ATOM 626 O O . TYR A 1 82 ? 5.521 1.030 -1.691 1.00 95.38 82 TYR A O 1
ATOM 634 N N . GLN A 1 83 ? 6.757 2.823 -1.163 1.00 93.06 83 GLN A N 1
ATOM 635 C CA . GLN A 1 83 ? 7.786 2.582 -2.155 1.00 93.06 83 GLN A CA 1
ATOM 636 C C . GLN A 1 83 ? 8.951 1.856 -1.478 1.00 93.06 83 GLN A C 1
ATOM 638 O O . GLN A 1 83 ? 9.626 2.412 -0.613 1.00 93.06 83 GLN A O 1
ATOM 643 N N . TYR A 1 84 ? 9.180 0.603 -1.868 1.00 92.00 84 TYR A N 1
ATOM 644 C CA . TYR A 1 84 ? 10.186 -0.255 -1.251 1.00 92.00 84 TYR A CA 1
ATOM 645 C C . TYR A 1 84 ? 11.339 -0.585 -2.192 1.00 92.00 84 TYR A C 1
ATOM 647 O O . TYR A 1 84 ? 11.160 -0.728 -3.396 1.00 92.00 84 TYR A O 1
ATOM 655 N N . GLY A 1 85 ? 12.541 -0.714 -1.629 1.00 87.25 85 GLY A N 1
ATOM 656 C CA . GLY A 1 85 ? 13.699 -1.262 -2.335 1.00 87.25 85 GLY A CA 1
ATOM 657 C C . GLY A 1 85 ? 13.720 -2.794 -2.307 1.00 87.25 85 GLY A C 1
ATOM 658 O O . GLY A 1 85 ? 12.730 -3.438 -1.984 1.00 87.25 85 GLY A O 1
ATOM 659 N N . ARG A 1 86 ? 14.889 -3.393 -2.572 1.00 84.56 86 ARG A N 1
ATOM 660 C CA . ARG A 1 86 ? 15.062 -4.863 -2.590 1.00 84.56 86 ARG A CA 1
ATOM 661 C C . ARG A 1 86 ? 14.593 -5.572 -1.316 1.00 84.56 86 ARG A C 1
ATOM 663 O O . ARG A 1 86 ? 14.152 -6.713 -1.389 1.00 84.56 86 ARG A O 1
ATOM 670 N N . GLU A 1 87 ? 14.712 -4.913 -0.167 1.00 87.56 87 GLU A N 1
ATOM 671 C CA . GLU A 1 87 ? 14.343 -5.466 1.135 1.00 87.56 87 GLU A CA 1
ATOM 672 C C . GLU A 1 87 ? 13.337 -4.536 1.828 1.00 87.56 87 GLU A C 1
ATOM 674 O O . GLU A 1 87 ? 13.738 -3.591 2.507 1.00 87.56 87 GLU A O 1
ATOM 679 N N . PRO A 1 88 ? 12.024 -4.755 1.640 1.00 91.44 88 PRO A N 1
ATOM 680 C CA . PRO A 1 88 ? 11.000 -3.995 2.349 1.00 91.44 88 PRO A CA 1
ATOM 681 C C . PRO A 1 88 ? 11.003 -4.305 3.857 1.00 91.44 88 PRO A C 1
ATOM 683 O O . PRO A 1 88 ? 11.123 -5.462 4.275 1.00 91.44 88 PRO A O 1
ATOM 686 N N . ASP A 1 89 ? 10.802 -3.278 4.686 1.00 93.31 89 ASP A N 1
ATOM 687 C CA . ASP A 1 89 ? 10.815 -3.388 6.149 1.00 93.31 89 ASP A CA 1
ATOM 688 C C . ASP A 1 89 ? 9.391 -3.388 6.729 1.00 93.31 89 ASP A C 1
ATOM 690 O O . ASP A 1 89 ? 8.730 -2.358 6.889 1.00 93.31 89 ASP A O 1
ATOM 694 N N . ALA A 1 90 ? 8.920 -4.582 7.099 1.00 94.88 90 ALA A N 1
ATOM 695 C CA . ALA A 1 90 ? 7.597 -4.782 7.689 1.00 94.88 90 ALA A CA 1
ATOM 696 C C . ALA A 1 90 ? 7.424 -4.105 9.061 1.00 94.88 90 ALA A C 1
ATOM 698 O O . ALA A 1 90 ? 6.295 -3.825 9.468 1.00 94.88 90 ALA A O 1
ATOM 699 N N . LYS A 1 91 ? 8.510 -3.858 9.806 1.00 93.12 91 LYS A N 1
ATOM 700 C CA . LYS A 1 91 ? 8.445 -3.133 11.083 1.00 93.12 91 LYS A CA 1
ATOM 701 C C . LYS A 1 91 ? 8.308 -1.637 10.844 1.00 93.12 91 LYS A C 1
ATOM 703 O O . LYS A 1 91 ? 7.479 -1.016 11.505 1.00 93.12 91 LYS A O 1
ATOM 708 N N . ALA A 1 92 ? 9.077 -1.080 9.908 1.00 92.69 92 ALA A N 1
ATOM 709 C CA . ALA A 1 92 ? 8.964 0.328 9.528 1.00 92.69 92 ALA A CA 1
ATOM 710 C C . ALA A 1 92 ? 7.554 0.641 9.006 1.00 92.69 92 ALA A C 1
ATOM 712 O O . ALA A 1 92 ? 6.926 1.600 9.455 1.00 92.69 92 ALA A O 1
ATOM 713 N N . PHE A 1 93 ? 7.004 -0.237 8.161 1.00 95.25 93 PHE A N 1
ATOM 714 C CA . PHE A 1 93 ? 5.631 -0.121 7.670 1.00 95.25 93 PHE A CA 1
ATOM 715 C C . PHE A 1 93 ? 4.600 -0.140 8.808 1.00 95.25 93 PHE A C 1
ATOM 717 O O . PHE A 1 93 ? 3.765 0.758 8.909 1.00 95.25 93 PHE A O 1
ATOM 724 N N . ALA A 1 94 ? 4.666 -1.133 9.703 1.00 94.31 94 ALA A N 1
ATOM 725 C CA . ALA A 1 94 ? 3.750 -1.223 10.843 1.00 94.31 94 ALA A CA 1
ATOM 726 C C . ALA A 1 94 ? 3.862 -0.004 11.780 1.00 94.31 94 ALA A C 1
ATOM 728 O O . ALA A 1 94 ? 2.854 0.514 12.261 1.00 94.31 94 ALA A O 1
ATOM 729 N N . ALA A 1 95 ? 5.079 0.501 12.007 1.00 93.06 95 ALA A N 1
ATOM 730 C CA . ALA A 1 95 ? 5.304 1.714 12.787 1.00 93.06 95 ALA A CA 1
ATOM 731 C C . ALA A 1 95 ? 4.684 2.953 12.120 1.00 93.06 95 ALA A C 1
ATOM 733 O O . ALA A 1 95 ? 4.091 3.789 12.806 1.00 93.06 95 ALA A O 1
ATOM 734 N N . GLN A 1 96 ? 4.770 3.055 10.792 1.00 94.81 96 GLN A N 1
ATOM 735 C CA . GLN A 1 96 ? 4.153 4.140 10.038 1.00 94.81 96 GLN A CA 1
ATOM 736 C C . GLN A 1 96 ? 2.620 4.096 10.127 1.00 94.81 96 GLN A C 1
ATOM 738 O O . GLN A 1 96 ? 2.002 5.133 10.362 1.00 94.81 96 GLN A O 1
ATOM 743 N N . LEU A 1 97 ? 2.002 2.915 10.027 1.00 93.94 97 LEU A N 1
ATOM 744 C CA . LEU A 1 97 ? 0.554 2.746 10.220 1.00 93.94 97 LEU A CA 1
ATOM 745 C C . LEU A 1 97 ? 0.101 3.195 11.616 1.00 93.94 97 LEU A C 1
ATOM 747 O O . LEU A 1 97 ? -0.861 3.948 11.747 1.00 93.94 97 LEU A O 1
ATOM 751 N N . LYS A 1 98 ? 0.842 2.811 12.661 1.00 91.81 98 LYS A N 1
ATOM 752 C CA . LYS A 1 98 ? 0.573 3.268 14.033 1.00 91.81 98 LYS A CA 1
ATOM 753 C C . LYS A 1 98 ? 0.664 4.782 14.172 1.00 91.81 98 LYS A C 1
ATOM 755 O O . LYS A 1 98 ? -0.193 5.393 14.801 1.00 91.81 98 LYS A O 1
ATOM 760 N N . LYS A 1 99 ? 1.689 5.400 13.577 1.00 92.75 99 LYS A N 1
ATOM 761 C CA . LYS A 1 99 ? 1.867 6.860 13.588 1.00 92.75 99 LYS A CA 1
ATOM 762 C C . LYS A 1 99 ? 0.689 7.586 12.932 1.00 92.75 99 LYS A C 1
ATOM 764 O O . LYS A 1 99 ? 0.350 8.689 13.348 1.00 92.75 99 LYS A O 1
ATOM 769 N N . LEU A 1 100 ? 0.090 6.973 11.915 1.00 91.31 100 LEU A N 1
ATOM 770 C CA . LEU A 1 100 ? -1.079 7.491 11.207 1.00 91.31 100 LEU A CA 1
ATOM 771 C C . LEU A 1 100 ? -2.404 7.228 11.939 1.00 91.31 100 LEU A C 1
ATOM 773 O O . LEU A 1 100 ? -3.434 7.716 11.486 1.00 91.31 100 LEU A O 1
ATOM 777 N N . GLY A 1 101 ? -2.389 6.496 13.059 1.00 90.12 101 GLY A N 1
ATOM 778 C CA . GLY A 1 101 ? -3.601 6.156 13.805 1.00 90.12 101 GLY A CA 1
ATOM 779 C C . GLY A 1 101 ? -4.505 5.182 13.051 1.00 90.12 101 GLY A C 1
ATOM 780 O O . GLY A 1 101 ? -5.723 5.284 13.140 1.00 90.12 101 GLY A O 1
ATOM 781 N N . VAL A 1 102 ? -3.923 4.274 12.263 1.00 90.88 102 VAL A N 1
ATOM 782 C CA . VAL A 1 102 ? -4.691 3.260 11.534 1.00 90.88 102 VAL A CA 1
ATOM 783 C C . VAL A 1 102 ? -5.245 2.231 12.514 1.00 90.88 102 VAL A C 1
ATOM 785 O O . VAL A 1 102 ? -4.482 1.495 13.138 1.00 90.88 102 VAL A O 1
ATOM 788 N N . GLU A 1 103 ? -6.570 2.168 12.616 1.00 89.56 103 GLU A N 1
ATOM 789 C CA . GLU A 1 103 ? -7.279 1.197 13.460 1.00 89.56 103 GLU A CA 1
ATOM 790 C C . GLU A 1 103 ? -7.661 -0.070 12.693 1.00 89.56 103 GLU A C 1
ATOM 792 O O . GLU A 1 103 ? -7.692 -1.150 13.271 1.00 89.56 103 GLU A O 1
ATOM 797 N N . GLU A 1 104 ? -7.885 0.046 11.384 1.00 89.94 104 GLU A N 1
ATOM 798 C CA . GLU A 1 104 ? -8.182 -1.062 10.483 1.00 89.94 104 GLU A CA 1
ATOM 799 C C . GLU A 1 104 ? -7.512 -0.837 9.128 1.00 89.94 104 GLU A C 1
ATOM 801 O O . GLU A 1 104 ? -7.480 0.287 8.624 1.00 89.94 104 GLU A O 1
ATOM 806 N N . LEU A 1 105 ? -6.977 -1.910 8.539 1.00 92.44 105 LEU A N 1
ATOM 807 C CA . LEU A 1 105 ? -6.222 -1.845 7.297 1.00 92.44 105 LEU A CA 1
ATOM 808 C C . LEU A 1 105 ? -6.734 -2.833 6.251 1.0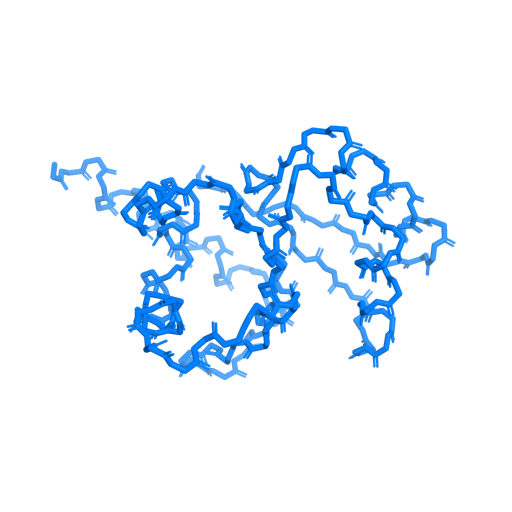0 92.44 105 LEU A C 1
ATOM 810 O O . LEU A 1 105 ? -6.852 -4.034 6.488 1.00 92.44 105 LEU A O 1
ATOM 814 N N . VAL A 1 106 ? -6.911 -2.330 5.041 1.00 93.50 106 VAL A N 1
ATOM 815 C CA . VAL A 1 106 ? -7.110 -3.125 3.838 1.00 93.50 106 VAL A CA 1
ATOM 816 C C . VAL A 1 106 ? -5.798 -3.155 3.054 1.00 93.50 106 VAL A C 1
ATOM 818 O O . VAL A 1 106 ? -5.219 -2.120 2.728 1.00 93.50 106 VAL A O 1
ATOM 821 N N . LEU A 1 107 ? -5.302 -4.350 2.760 1.00 94.19 107 LEU A N 1
ATOM 822 C CA . LEU A 1 107 ? -4.060 -4.577 2.031 1.00 94.19 107 LEU A CA 1
ATOM 823 C C . LEU A 1 107 ? -4.362 -4.958 0.585 1.00 94.19 107 LEU A C 1
ATOM 825 O O . LEU A 1 107 ? -5.030 -5.958 0.329 1.00 94.19 107 LEU A O 1
ATOM 829 N N . ALA A 1 108 ? -3.788 -4.225 -0.365 1.00 94.31 108 ALA A N 1
ATOM 830 C CA . ALA A 1 108 ? -3.620 -4.715 -1.729 1.00 94.31 108 ALA A CA 1
ATOM 831 C C . ALA A 1 108 ? -2.444 -5.705 -1.749 1.00 94.31 108 ALA A C 1
ATOM 833 O O . ALA A 1 108 ? -1.323 -5.363 -2.135 1.00 94.31 108 ALA A O 1
ATOM 834 N N . ALA A 1 109 ? -2.674 -6.902 -1.214 1.00 92.88 109 ALA A N 1
ATOM 835 C CA . ALA A 1 109 ? -1.632 -7.850 -0.839 1.00 92.88 109 ALA A CA 1
ATOM 836 C C . ALA A 1 109 ? -0.739 -8.229 -2.030 1.00 92.88 109 ALA A C 1
ATOM 838 O O . ALA A 1 109 ? 0.482 -8.260 -1.898 1.00 92.88 109 ALA A O 1
ATOM 839 N N . SER A 1 110 ? -1.314 -8.406 -3.219 1.00 93.81 110 SER A N 1
ATOM 840 C CA . SER A 1 110 ? -0.584 -8.739 -4.448 1.00 93.81 110 SER A CA 1
ATOM 841 C C . SER A 1 110 ? 0.482 -7.716 -4.874 1.00 93.81 110 SER A C 1
ATOM 843 O O . SER A 1 110 ? 1.330 -8.037 -5.705 1.00 93.81 110 SER A O 1
ATOM 845 N N . THR A 1 111 ? 0.492 -6.512 -4.290 1.00 94.56 111 THR A N 1
ATOM 846 C CA . THR A 1 111 ? 1.496 -5.465 -4.559 1.00 94.56 111 THR A CA 1
ATOM 847 C C . THR A 1 111 ? 2.784 -5.595 -3.731 1.00 94.56 111 THR A C 1
ATOM 849 O O . THR A 1 111 ? 3.728 -4.822 -3.914 1.00 94.56 111 THR A O 1
ATOM 852 N N . PHE A 1 112 ? 2.855 -6.576 -2.827 1.00 94.50 112 PHE A N 1
ATOM 853 C CA . PHE A 1 112 ? 3.981 -6.771 -1.917 1.00 94.50 112 PHE A CA 1
ATOM 854 C C . PHE A 1 112 ? 4.644 -8.152 -2.069 1.00 94.50 112 PHE A C 1
ATOM 856 O O . PHE A 1 112 ? 3.982 -9.133 -2.422 1.00 94.50 112 PHE A O 1
ATOM 863 N N . PRO A 1 113 ? 5.936 -8.293 -1.711 1.00 93.81 113 PRO A N 1
ATOM 864 C CA . PRO A 1 113 ? 6.572 -9.602 -1.603 1.00 93.81 113 PRO A CA 1
ATOM 865 C C . PRO A 1 113 ? 5.923 -10.461 -0.509 1.00 93.81 113 PRO A C 1
ATOM 867 O O . PRO A 1 113 ? 5.623 -9.983 0.587 1.00 93.81 113 PRO A O 1
ATOM 870 N N . ARG A 1 114 ? 5.770 -11.765 -0.766 1.00 93.44 114 ARG A N 1
ATOM 871 C CA . ARG A 1 114 ? 5.087 -12.701 0.152 1.00 93.44 114 ARG A CA 1
ATOM 872 C C . ARG A 1 114 ? 5.710 -12.755 1.549 1.00 93.44 114 ARG A C 1
ATOM 874 O O . ARG A 1 114 ? 4.989 -12.737 2.542 1.00 93.44 114 ARG A O 1
ATOM 881 N N . ASP A 1 115 ? 7.039 -12.770 1.631 1.00 93.88 115 ASP A N 1
ATOM 882 C CA . ASP A 1 115 ? 7.751 -12.833 2.915 1.00 93.88 115 ASP A CA 1
ATOM 883 C C . ASP A 1 115 ? 7.579 -11.553 3.739 1.00 93.88 115 ASP A C 1
ATOM 885 O O . ASP A 1 115 ? 7.553 -11.595 4.972 1.00 93.88 115 ASP A O 1
ATOM 889 N N . PHE A 1 116 ? 7.452 -10.408 3.064 1.00 95.44 116 PHE A N 1
ATOM 890 C CA . PHE A 1 116 ? 7.140 -9.139 3.708 1.00 95.44 116 PHE A CA 1
ATOM 891 C C . PHE A 1 116 ? 5.719 -9.149 4.263 1.00 95.44 116 PHE A C 1
ATOM 893 O O . PHE A 1 116 ? 5.540 -8.814 5.431 1.00 95.44 116 PHE A O 1
ATOM 900 N N . LEU A 1 117 ? 4.737 -9.585 3.468 1.00 94.88 117 LEU A N 1
ATOM 901 C CA . LEU A 1 117 ? 3.338 -9.670 3.896 1.00 94.88 117 LEU A CA 1
ATOM 902 C C . LEU A 1 117 ? 3.180 -10.541 5.134 1.00 94.88 117 LEU A C 1
ATOM 904 O O . LEU A 1 117 ? 2.614 -10.088 6.121 1.00 94.88 117 LEU A O 1
ATOM 908 N N . ALA A 1 118 ? 3.761 -11.743 5.126 1.00 94.69 118 ALA A N 1
ATOM 909 C CA . ALA A 1 118 ? 3.666 -12.657 6.260 1.00 94.69 118 ALA A CA 1
ATOM 910 C C . ALA A 1 118 ? 4.215 -12.027 7.556 1.00 94.69 118 ALA A C 1
ATOM 912 O O . ALA A 1 118 ? 3.634 -12.179 8.634 1.00 94.69 118 ALA A O 1
ATOM 913 N N . LYS A 1 119 ? 5.321 -11.276 7.459 1.00 95.88 119 LYS A N 1
ATOM 914 C CA . LYS A 1 119 ? 5.897 -10.536 8.594 1.00 95.88 119 LYS A CA 1
ATOM 915 C C . LYS A 1 119 ? 5.036 -9.339 8.999 1.00 95.88 119 LYS A C 1
ATOM 917 O O . LYS A 1 119 ? 4.865 -9.101 10.195 1.00 95.88 119 LYS A O 1
ATOM 922 N N . LEU A 1 120 ? 4.513 -8.585 8.033 1.00 95.69 120 LEU A N 1
ATOM 923 C CA . LEU A 1 120 ? 3.664 -7.420 8.272 1.00 95.69 120 LEU A CA 1
ATOM 924 C C . LEU A 1 120 ? 2.382 -7.835 8.992 1.00 95.69 120 LEU A C 1
ATOM 926 O O . LEU A 1 120 ? 2.089 -7.300 10.053 1.00 95.69 120 LEU A O 1
ATOM 930 N N . GLU A 1 121 ? 1.675 -8.841 8.488 1.00 94.75 121 GLU A N 1
ATOM 931 C CA . GLU A 1 121 ? 0.454 -9.371 9.102 1.00 94.75 121 GLU A CA 1
ATOM 932 C C . GLU A 1 121 ? 0.710 -9.902 10.513 1.00 94.75 121 GLU A C 1
ATOM 934 O O . GLU A 1 121 ? -0.082 -9.664 11.426 1.00 94.75 121 GLU A O 1
ATOM 939 N N . GLN A 1 122 ? 1.850 -10.563 10.739 1.00 94.69 122 GLN A N 1
ATOM 940 C CA . GLN A 1 122 ? 2.239 -10.990 12.080 1.00 94.69 122 GLN A CA 1
ATOM 941 C C . GLN A 1 122 ? 2.439 -9.795 13.028 1.00 94.69 122 GLN A C 1
ATOM 943 O O . GLN A 1 122 ? 2.045 -9.875 14.194 1.00 94.69 122 GLN A O 1
ATOM 948 N N . ASN A 1 123 ? 3.057 -8.709 12.556 1.00 93.88 123 ASN A N 1
ATOM 949 C CA . ASN A 1 123 ? 3.246 -7.492 13.346 1.00 93.88 123 ASN A CA 1
ATOM 950 C C . ASN A 1 123 ? 1.902 -6.808 13.631 1.00 93.88 123 ASN A C 1
ATOM 952 O O . ASN A 1 123 ? 1.595 -6.545 14.789 1.00 93.88 123 ASN A O 1
ATOM 956 N N . LEU A 1 124 ? 1.063 -6.618 12.610 1.00 93.06 124 LEU A N 1
ATOM 957 C CA . LEU A 1 124 ? -0.249 -5.978 12.742 1.00 93.06 124 LEU A CA 1
ATOM 958 C C . LEU A 1 124 ? -1.182 -6.756 13.670 1.00 93.06 124 LEU A C 1
ATOM 960 O O . LEU A 1 124 ? -1.842 -6.162 14.519 1.00 93.06 124 LEU A O 1
ATOM 964 N N . LYS A 1 125 ? -1.149 -8.093 13.610 1.00 92.75 125 LYS A N 1
ATOM 965 C CA . LYS A 1 125 ? -1.888 -8.950 14.542 1.00 92.75 125 LYS A CA 1
ATOM 966 C C . LYS A 1 125 ? -1.437 -8.770 15.993 1.00 92.75 125 LYS A C 1
ATOM 968 O O . LYS A 1 125 ? -2.279 -8.755 16.885 1.00 92.75 125 LYS A O 1
ATOM 973 N N . LYS A 1 126 ? -0.128 -8.647 16.250 1.00 91.94 126 LYS A N 1
ATOM 974 C CA . LYS A 1 126 ? 0.397 -8.355 17.602 1.00 91.94 126 LYS A CA 1
ATOM 975 C C . LYS A 1 126 ? -0.031 -6.974 18.088 1.00 91.94 126 LYS A C 1
ATOM 977 O O . LYS A 1 126 ? -0.231 -6.787 19.282 1.00 91.94 126 LYS A O 1
ATOM 982 N N . ASP A 1 127 ? -0.172 -6.047 17.153 1.00 88.06 127 ASP A N 1
ATOM 983 C CA . ASP A 1 127 ? -0.551 -4.663 17.399 1.00 88.06 127 ASP A CA 1
ATOM 984 C C . ASP A 1 127 ? -2.070 -4.453 17.471 1.00 88.06 127 ASP A C 1
ATOM 986 O O . ASP A 1 127 ? -2.516 -3.345 17.753 1.00 88.06 127 ASP A O 1
ATOM 990 N N . GLY A 1 128 ? -2.862 -5.509 17.253 1.00 90.81 128 GLY A N 1
ATOM 991 C CA . GLY A 1 128 ? -4.320 -5.470 17.326 1.00 90.81 128 GLY A CA 1
ATOM 992 C C . GLY A 1 128 ? -5.000 -4.773 16.147 1.00 90.81 128 GLY A C 1
ATOM 993 O O . GLY A 1 128 ? -6.179 -4.468 16.260 1.00 90.81 128 GLY A O 1
ATOM 994 N N . ILE A 1 129 ? -4.292 -4.538 15.037 1.00 90.19 129 ILE A N 1
ATOM 995 C CA . ILE A 1 129 ? -4.840 -3.905 13.830 1.00 90.19 129 ILE A CA 1
ATOM 996 C C . ILE A 1 129 ? -5.442 -5.007 12.942 1.00 90.19 129 ILE A C 1
ATOM 998 O O . ILE A 1 129 ? -4.686 -5.838 12.418 1.00 90.19 129 ILE A O 1
ATOM 1002 N N . PRO A 1 130 ? -6.776 -5.064 12.761 1.00 90.81 130 PRO A N 1
ATOM 1003 C CA . PRO A 1 130 ? -7.406 -6.001 11.845 1.00 90.81 130 PRO A CA 1
ATOM 1004 C C . PRO A 1 130 ? -6.949 -5.732 10.413 1.00 90.81 130 PRO A C 1
ATOM 1006 O O . PRO A 1 130 ? -6.795 -4.581 9.996 1.00 90.81 130 PRO A O 1
ATOM 1009 N N . THR A 1 131 ? -6.728 -6.811 9.664 1.00 91.38 131 THR A N 1
ATOM 1010 C CA . THR A 1 131 ? -6.309 -6.741 8.264 1.00 91.38 131 THR A CA 1
ATOM 1011 C C . THR A 1 131 ? -7.275 -7.505 7.374 1.00 91.38 131 THR A C 1
ATOM 1013 O O . THR A 1 131 ? -7.691 -8.619 7.699 1.00 91.38 131 THR A O 1
ATOM 1016 N N . ARG A 1 132 ? -7.626 -6.893 6.244 1.00 91.19 132 ARG A N 1
ATOM 1017 C CA . ARG A 1 132 ? -8.409 -7.484 5.151 1.00 91.19 132 ARG A CA 1
ATOM 1018 C C . ARG A 1 132 ? -7.631 -7.346 3.849 1.00 91.19 132 ARG A C 1
ATOM 1020 O O . ARG A 1 132 ? -6.728 -6.516 3.762 1.00 91.19 132 ARG A O 1
ATOM 1027 N N . HIS A 1 133 ? -7.945 -8.157 2.844 1.00 91.00 133 HIS A N 1
ATOM 1028 C CA . HIS A 1 133 ? -7.277 -8.098 1.539 1.00 91.00 133 HIS A CA 1
ATOM 1029 C C . HIS A 1 133 ? -8.226 -7.551 0.481 1.00 91.00 133 HIS A C 1
ATOM 1031 O O . HIS A 1 133 ? -9.392 -7.935 0.440 1.00 91.00 133 HIS A O 1
ATOM 1037 N N . LEU A 1 134 ? -7.702 -6.688 -0.384 1.00 86.12 134 LEU A N 1
ATOM 1038 C CA . LEU A 1 134 ? -8.406 -6.145 -1.536 1.00 86.12 134 LEU A CA 1
ATOM 1039 C C . LEU A 1 134 ? -7.793 -6.724 -2.803 1.00 86.12 134 LEU A C 1
ATOM 1041 O O . LEU A 1 134 ? -6.671 -6.382 -3.161 1.00 86.12 134 LEU A O 1
ATOM 1045 N N . GLU A 1 135 ? -8.546 -7.585 -3.476 1.00 83.12 135 GLU A N 1
ATOM 1046 C CA . GLU A 1 135 ? -8.176 -8.197 -4.752 1.00 83.12 135 GLU A CA 1
ATOM 1047 C C . GLU A 1 135 ? -9.431 -8.254 -5.661 1.00 83.12 135 GLU A C 1
ATOM 1049 O O . GLU A 1 135 ? -10.548 -8.339 -5.138 1.00 83.12 135 GLU A O 1
ATOM 1054 N N . PRO A 1 136 ? -9.285 -8.140 -6.996 1.00 68.88 136 PRO A N 1
ATOM 1055 C CA . PRO A 1 136 ? -10.398 -8.136 -7.959 1.00 68.88 136 PRO A CA 1
ATOM 1056 C C . PRO A 1 136 ? -11.019 -9.512 -8.271 1.00 68.88 136 PRO A C 1
ATOM 1058 O O . PRO A 1 136 ? -10.374 -10.556 -8.030 1.00 68.88 136 PRO A O 1
#

Foldseek 3Di:
DVVVVVQLVLLVVLVVVPFQAEEEFEFEPVDDDPVVRLPAPNVSVCVQLVNPVVVLVPPPPNDPDQWDWRAGPVNRYIYIYGYDYPDDDLVVVLVVCVVVVHQEYEYCPVRDDPVSVVSNVVSCVVVNHHYHYRHD

Radius of gyration: 14.32 Å; chains: 1; bounding box: 33×29×42 Å

Secondary structure (DSSP, 8-state):
-HHHHHHHHHHHHHHHHT-S-EEEEEEETT---HHHHTSHHHHHHHHHTTTHHHHHHHSTT----SEEEEE-TTSS-EEEEEEE-SS--HHHHHHHHHHTT-SSEEE-GGGS-HHHHHHHHHHHHHTT--EEE---

Sequence (136 aa):
MQLEHDQKHRYQAALKAEEAPWIAFGLDASVELISDRLSGMAGLIDWALHGQVGKLLGAESAKAFEFALLPAPSGHQSFLLYQYGREPDAKAFAAQLKKLGVEELVLAASTFPRDFLAKLEQNLKKDGIPTRHLEP